Protein AF-A0A9X9QCY1-F1 (afdb_monomer_lite)

Structure (mmCIF, N/CA/C/O backbone):
data_AF-A0A9X9QCY1-F1
#
_entry.id   AF-A0A9X9QCY1-F1
#
loop_
_atom_site.group_PDB
_atom_site.id
_atom_site.type_symbol
_atom_site.label_atom_id
_atom_site.label_alt_id
_atom_site.label_comp_id
_atom_site.label_asym_id
_atom_site.label_entity_id
_atom_site.label_seq_id
_atom_site.pdbx_PDB_ins_code
_atom_site.Cartn_x
_atom_site.Cartn_y
_atom_site.Cartn_z
_atom_site.occupancy
_atom_site.B_iso_or_equiv
_atom_site.auth_seq_id
_atom_site.auth_comp_id
_atom_site.auth_asym_id
_atom_site.auth_atom_id
_atom_site.pdbx_PDB_model_num
ATOM 1 N N . MET A 1 1 ? -36.136 24.000 56.368 1.00 43.28 1 MET A N 1
ATOM 2 C CA . MET A 1 1 ? -36.377 23.477 55.007 1.00 43.28 1 MET A CA 1
ATOM 3 C C . MET A 1 1 ? -36.627 24.666 54.104 1.00 43.28 1 MET A C 1
ATOM 5 O O . MET A 1 1 ? -37.671 25.289 54.229 1.00 43.28 1 MET A O 1
ATOM 9 N N . ILE A 1 2 ? -35.638 25.032 53.293 1.00 42.88 2 ILE A N 1
ATOM 10 C CA . ILE A 1 2 ? -35.749 26.054 52.249 1.00 42.88 2 ILE A CA 1
ATOM 11 C C . ILE A 1 2 ? -35.087 25.446 51.010 1.00 42.88 2 ILE A C 1
ATOM 13 O O . ILE A 1 2 ? -34.044 24.801 51.119 1.00 42.88 2 ILE A O 1
ATOM 17 N N . PHE A 1 3 ? -35.805 25.551 49.899 1.00 39.88 3 PHE A N 1
ATOM 18 C CA . PHE A 1 3 ? -35.590 24.907 48.611 1.00 39.88 3 PHE A CA 1
ATOM 19 C C . PHE A 1 3 ? -34.188 25.186 48.043 1.00 39.88 3 PHE A C 1
ATOM 21 O O . PHE A 1 3 ? -33.770 26.335 47.956 1.00 39.88 3 PHE A O 1
ATOM 28 N N . LEU A 1 4 ? -33.473 24.125 47.654 1.00 46.50 4 LEU A N 1
ATOM 29 C CA . LEU A 1 4 ? -32.299 24.206 46.784 1.00 46.50 4 LEU A CA 1
ATOM 30 C C . LEU A 1 4 ? -32.811 24.101 45.348 1.00 46.50 4 LEU A C 1
ATOM 32 O O . LEU A 1 4 ? -33.223 23.032 44.897 1.00 46.50 4 LEU A O 1
ATOM 36 N N . ASP A 1 5 ? -32.860 25.253 44.691 1.00 45.31 5 ASP A N 1
ATOM 37 C CA . ASP A 1 5 ? -33.351 25.425 43.334 1.00 45.31 5 ASP A CA 1
ATOM 38 C C . ASP A 1 5 ? -32.531 24.620 42.316 1.00 45.31 5 ASP A C 1
ATOM 40 O O . ASP A 1 5 ? -31.309 24.728 42.203 1.00 45.31 5 ASP A O 1
ATOM 44 N N . TYR A 1 6 ? -33.264 23.826 41.539 1.00 50.12 6 TYR A N 1
ATOM 45 C CA . TYR A 1 6 ? -32.838 23.017 40.400 1.00 50.12 6 TYR A CA 1
ATOM 46 C C . TYR A 1 6 ? -32.503 23.893 39.177 1.00 50.12 6 TYR A C 1
ATOM 48 O O . TYR A 1 6 ? -33.102 23.754 38.113 1.00 50.12 6 TYR A O 1
ATOM 56 N N . ALA A 1 7 ? -31.555 24.818 39.315 1.00 51.09 7 ALA A N 1
ATOM 57 C CA . ALA A 1 7 ? -31.239 25.805 38.281 1.00 51.09 7 ALA A CA 1
ATOM 58 C C . ALA A 1 7 ? -29.787 25.721 37.787 1.00 51.09 7 ALA A C 1
ATOM 60 O O . ALA A 1 7 ? -29.135 26.739 37.585 1.00 51.09 7 ALA A O 1
ATOM 61 N N . LEU A 1 8 ? -29.270 24.509 37.565 1.00 42.34 8 LEU A N 1
ATOM 62 C CA . LEU A 1 8 ? -28.006 24.330 36.840 1.00 42.34 8 LEU A CA 1
ATOM 63 C C . LEU A 1 8 ? -28.024 23.094 35.927 1.00 42.34 8 LEU A C 1
ATOM 65 O O . LEU A 1 8 ? -27.068 22.330 35.856 1.00 42.34 8 LEU A O 1
ATOM 69 N N . ILE A 1 9 ? -29.143 22.881 35.232 1.00 50.84 9 ILE A N 1
ATOM 70 C CA . ILE A 1 9 ? -29.263 21.897 34.144 1.00 50.84 9 ILE A CA 1
ATOM 71 C C . ILE A 1 9 ? -29.643 22.639 32.863 1.00 50.84 9 ILE A C 1
ATOM 73 O O . ILE A 1 9 ? -30.591 22.275 32.189 1.00 50.84 9 ILE A O 1
ATOM 77 N N . ILE A 1 10 ? -28.954 23.730 32.528 1.00 48.53 10 ILE A N 1
ATOM 78 C CA . ILE A 1 10 ? -28.992 24.304 31.178 1.00 48.53 10 ILE A CA 1
ATOM 79 C C . ILE A 1 10 ? -27.608 24.911 30.909 1.00 48.53 10 ILE A C 1
ATOM 81 O O . ILE A 1 10 ? -27.049 25.600 31.755 1.00 48.53 10 ILE A O 1
ATOM 85 N N . VAL A 1 11 ? -27.094 24.682 29.699 1.00 46.16 11 VAL A N 1
ATOM 86 C CA . VAL A 1 11 ? -25.893 25.297 29.098 1.00 46.16 11 VAL A CA 1
ATOM 87 C C . VAL A 1 11 ? -24.542 24.617 29.375 1.00 46.16 11 VAL A C 1
ATOM 89 O O . VAL A 1 11 ? -23.511 25.260 29.514 1.00 46.16 11 VAL A O 1
ATOM 92 N N . THR A 1 12 ? -24.494 23.293 29.281 1.00 47.56 12 THR A N 1
ATOM 93 C CA . THR A 1 12 ? -23.356 22.631 28.611 1.00 47.56 12 THR A CA 1
ATOM 94 C C . THR A 1 12 ? -23.874 21.711 27.510 1.00 47.56 12 THR A C 1
ATOM 96 O O . THR A 1 12 ? -23.455 20.570 27.347 1.00 47.56 12 THR A O 1
ATOM 99 N N . LEU A 1 13 ? -24.764 22.258 26.670 1.00 47.44 13 LEU A N 1
ATOM 100 C CA . LEU A 1 13 ? -24.771 21.915 25.248 1.00 47.44 13 LEU A CA 1
ATOM 101 C C . LEU A 1 13 ? -23.432 22.399 24.688 1.00 47.44 13 LEU A C 1
ATOM 103 O O . LEU A 1 13 ? -23.333 23.457 24.070 1.00 47.44 13 LEU A O 1
ATOM 107 N N . ILE A 1 14 ? -22.382 21.628 24.977 1.00 54.53 14 ILE A N 1
ATOM 108 C CA . ILE A 1 14 ? -21.154 21.621 24.207 1.00 54.53 14 ILE A CA 1
ATOM 109 C C . ILE A 1 14 ? -21.629 21.224 22.816 1.00 54.53 14 ILE A C 1
ATOM 111 O O . ILE A 1 14 ? -21.829 20.052 22.498 1.00 54.53 14 ILE A O 1
ATOM 115 N N . LEU A 1 15 ? -21.910 22.253 22.019 1.00 49.09 15 LEU A N 1
ATOM 116 C CA . LEU A 1 15 ? -21.655 22.266 20.599 1.00 49.09 15 LEU A CA 1
ATOM 117 C C . LEU A 1 15 ? -20.274 21.632 20.439 1.00 49.09 15 LEU A C 1
ATOM 119 O O . LEU A 1 15 ? -19.259 22.312 20.504 1.00 49.09 15 LEU A O 1
ATOM 123 N N . CYS A 1 16 ? -20.229 20.311 20.307 1.00 48.00 16 CYS A N 1
ATOM 124 C CA . CYS A 1 16 ? -19.228 19.686 19.483 1.00 48.00 16 CYS A CA 1
ATOM 125 C C . CYS A 1 16 ? -19.643 20.127 18.087 1.00 48.00 16 CYS A C 1
ATOM 127 O O . CYS A 1 16 ? -20.593 19.541 17.549 1.00 48.00 16 CYS A O 1
ATOM 129 N N . PRO A 1 17 ? -19.022 21.159 17.477 1.00 50.50 17 PRO A N 1
ATOM 130 C CA . PRO A 1 17 ? -19.056 21.189 16.038 1.00 50.50 17 PRO A CA 1
ATOM 131 C C . PRO A 1 17 ? -18.546 19.806 15.643 1.00 50.50 17 PRO A C 1
ATOM 133 O O . PRO A 1 17 ? -17.426 19.422 15.986 1.00 50.50 17 PRO A O 1
ATOM 136 N N . LYS A 1 18 ? -19.401 19.010 14.995 1.00 46.38 18 LYS A N 1
ATOM 137 C CA . LYS A 1 18 ? -18.923 17.923 14.155 1.00 46.38 18 LYS A CA 1
ATOM 138 C C . LYS A 1 18 ? -18.148 18.623 13.048 1.00 46.38 18 LYS A C 1
ATOM 140 O O . LYS A 1 18 ? -18.647 18.779 11.939 1.00 46.38 18 LYS A O 1
ATOM 145 N N . VAL A 1 19 ? -16.947 19.099 13.369 1.00 44.25 19 VAL A N 1
ATOM 146 C CA . VAL A 1 19 ? -15.915 19.329 12.387 1.00 44.25 19 VAL A CA 1
ATOM 147 C C . VAL A 1 19 ? -15.639 17.914 11.924 1.00 44.25 19 VAL A C 1
ATOM 149 O O . VAL A 1 19 ? -14.828 17.192 12.497 1.00 44.25 19 VAL A O 1
ATOM 152 N N . SER A 1 20 ? -16.421 17.469 10.940 1.00 49.03 20 SER A N 1
ATOM 153 C CA . SER A 1 20 ? -15.979 16.425 10.040 1.00 49.03 20 SER A CA 1
ATOM 154 C C . SER A 1 20 ? -14.804 17.057 9.318 1.00 49.03 20 SER A C 1
ATOM 156 O O . SER A 1 20 ? -14.929 17.547 8.201 1.00 49.03 20 SER A O 1
ATOM 158 N N . ALA A 1 21 ? -13.673 17.131 10.018 1.00 48.19 21 ALA A N 1
ATOM 159 C CA . ALA A 1 21 ? -12.378 17.245 9.409 1.00 48.19 21 ALA A CA 1
ATOM 160 C C . ALA A 1 21 ? -12.228 15.908 8.696 1.00 48.19 21 ALA A C 1
ATOM 162 O O . ALA A 1 21 ? -11.705 14.933 9.229 1.00 48.19 21 ALA A O 1
ATOM 163 N N . SER A 1 22 ? -12.861 15.819 7.529 1.00 57.75 22 SER A N 1
ATOM 164 C CA . SER A 1 22 ? -12.509 14.799 6.577 1.00 57.75 22 SER A CA 1
ATOM 165 C C . SER A 1 22 ? -11.063 15.142 6.247 1.00 57.75 22 SER A C 1
ATOM 167 O O . SER A 1 22 ? -10.759 16.240 5.783 1.00 57.75 22 SER A O 1
ATOM 169 N N . TYR A 1 23 ? -10.147 14.277 6.648 1.00 68.50 23 TYR A N 1
ATOM 170 C CA . TYR A 1 23 ? -8.765 14.350 6.210 1.00 68.50 23 TYR A CA 1
ATOM 171 C C . TYR A 1 23 ? -8.664 13.524 4.932 1.00 68.50 23 TYR A C 1
ATOM 173 O O . TYR A 1 23 ? -9.421 12.557 4.790 1.00 68.50 23 TYR A O 1
ATOM 181 N N . PRO A 1 24 ? -7.769 13.886 4.002 1.00 78.88 24 PRO A N 1
ATOM 182 C CA . PRO A 1 24 ? -7.562 13.082 2.815 1.00 78.88 24 PRO A CA 1
ATOM 183 C C . PRO A 1 24 ? -7.224 11.646 3.220 1.00 78.88 24 PRO A C 1
ATOM 185 O O . PRO A 1 24 ? -6.379 11.393 4.091 1.00 78.88 24 PRO A O 1
ATOM 188 N N . LEU A 1 25 ? -7.942 10.703 2.622 1.00 89.69 25 LEU A N 1
ATOM 189 C CA . LEU A 1 25 ? -7.878 9.297 2.991 1.00 89.69 25 LEU A CA 1
ATOM 190 C C . LEU A 1 25 ? -7.982 8.399 1.764 1.00 89.69 25 LEU A C 1
ATOM 192 O O . LEU A 1 25 ? -8.529 8.779 0.732 1.00 89.69 25 LEU A O 1
ATOM 196 N N . TYR A 1 26 ? -7.428 7.202 1.895 1.00 91.88 26 TYR A N 1
ATOM 197 C CA . TYR A 1 26 ? -7.538 6.133 0.918 1.00 91.88 26 TYR A CA 1
ATOM 198 C C . TYR A 1 26 ? -8.622 5.168 1.379 1.00 91.88 26 TYR A C 1
ATOM 200 O O . TYR A 1 26 ? -8.506 4.609 2.470 1.00 91.88 26 TYR A O 1
ATOM 208 N N . ASP A 1 27 ? -9.657 4.983 0.564 1.00 92.69 27 ASP A N 1
ATOM 209 C CA . ASP A 1 27 ? -10.738 4.032 0.804 1.00 92.69 27 ASP A CA 1
ATOM 210 C C . ASP A 1 27 ? -10.510 2.757 -0.017 1.00 92.69 27 ASP A C 1
ATOM 212 O O . ASP A 1 27 ? -10.541 2.746 -1.248 1.00 92.69 27 ASP A O 1
ATOM 216 N N . CYS A 1 28 ? -10.228 1.671 0.692 1.00 92.62 28 CYS A N 1
ATOM 217 C CA . CYS A 1 28 ? -10.017 0.338 0.157 1.00 92.62 28 CYS A CA 1
ATOM 218 C C . CYS A 1 28 ? -11.241 -0.535 0.476 1.00 92.62 28 CYS A C 1
ATOM 220 O O . CYS A 1 28 ? -11.188 -1.374 1.377 1.00 92.62 28 CYS A O 1
ATOM 222 N N . ASN A 1 29 ? -12.351 -0.336 -0.242 1.00 90.62 29 ASN A N 1
ATOM 223 C CA . ASN A 1 29 ? -13.616 -1.063 -0.039 1.00 90.62 29 ASN A CA 1
ATOM 224 C C . ASN A 1 29 ? -14.165 -0.979 1.403 1.00 90.62 29 ASN A C 1
ATOM 226 O O . ASN A 1 29 ? -14.582 -1.981 1.986 1.00 90.62 29 ASN A O 1
ATOM 230 N N . GLY A 1 30 ? -14.168 0.215 1.990 1.00 88.44 30 GLY A N 1
ATOM 231 C CA . GLY A 1 30 ? -14.673 0.495 3.334 1.00 88.44 30 GLY A CA 1
ATOM 232 C C . GLY A 1 30 ? -13.591 0.538 4.415 1.00 88.44 30 GLY A C 1
ATOM 233 O O . GLY A 1 30 ? -13.851 1.055 5.504 1.00 88.44 30 GLY A O 1
ATOM 234 N N . VAL A 1 31 ? -12.374 0.060 4.129 1.00 91.88 31 VAL A N 1
ATOM 235 C CA . VAL A 1 31 ? -11.209 0.257 5.003 1.00 91.88 31 VAL A CA 1
ATOM 236 C C . VAL A 1 31 ? -10.512 1.556 4.635 1.00 91.88 31 VAL A C 1
ATOM 238 O O . VAL A 1 31 ? -10.094 1.742 3.495 1.00 91.88 31 VAL A O 1
ATOM 241 N N . LYS A 1 32 ? -10.371 2.450 5.614 1.00 92.25 32 LYS A N 1
ATOM 242 C CA . LYS A 1 32 ? -9.851 3.800 5.400 1.00 92.25 32 LYS A CA 1
ATOM 243 C C . LYS A 1 32 ? -8.462 3.957 5.995 1.00 92.25 32 LYS A C 1
ATOM 245 O O . LYS A 1 32 ? -8.268 3.719 7.184 1.00 92.25 32 LYS A O 1
ATOM 250 N N . PHE A 1 33 ? -7.527 4.435 5.184 1.00 92.56 33 PHE A N 1
ATOM 251 C CA . PHE A 1 33 ? -6.177 4.796 5.609 1.00 92.56 33 PHE A CA 1
ATOM 252 C C . PHE A 1 33 ? -5.975 6.300 5.471 1.00 92.56 33 PHE A C 1
ATOM 254 O O . PHE A 1 33 ? -6.256 6.869 4.419 1.00 92.56 33 PHE A O 1
ATOM 261 N N . THR A 1 34 ? -5.466 6.959 6.509 1.00 92.31 34 THR A N 1
ATOM 262 C CA . THR A 1 34 ? -5.143 8.388 6.418 1.00 92.31 34 THR A CA 1
ATOM 263 C C . THR A 1 34 ? -3.961 8.608 5.478 1.00 92.31 34 THR A C 1
ATOM 265 O O . THR A 1 34 ? -3.055 7.774 5.385 1.00 92.31 34 THR A O 1
ATOM 268 N N . GLN A 1 35 ? -3.942 9.749 4.785 1.00 91.69 35 GLN A N 1
ATOM 269 C CA . GLN A 1 35 ? -2.817 10.095 3.919 1.00 91.69 35 GLN A CA 1
ATOM 270 C C . GLN A 1 35 ? -1.486 10.117 4.686 1.00 91.69 35 GLN A C 1
ATOM 272 O O . GLN A 1 35 ? -0.490 9.604 4.177 1.00 91.69 35 GLN A O 1
ATOM 277 N N . ASP A 1 36 ? -1.473 10.639 5.913 1.00 91.88 36 ASP A N 1
ATOM 278 C CA . ASP A 1 36 ? -0.264 10.712 6.741 1.00 91.88 36 ASP A CA 1
ATOM 279 C C . ASP A 1 36 ? 0.322 9.326 7.031 1.00 91.88 36 ASP A C 1
ATOM 281 O O . ASP A 1 36 ? 1.523 9.107 6.855 1.00 91.88 36 ASP A O 1
ATOM 285 N N . TYR A 1 37 ? -0.527 8.360 7.391 1.00 93.69 37 TYR A N 1
ATOM 286 C CA . TYR A 1 37 ? -0.106 6.980 7.631 1.00 93.69 37 TY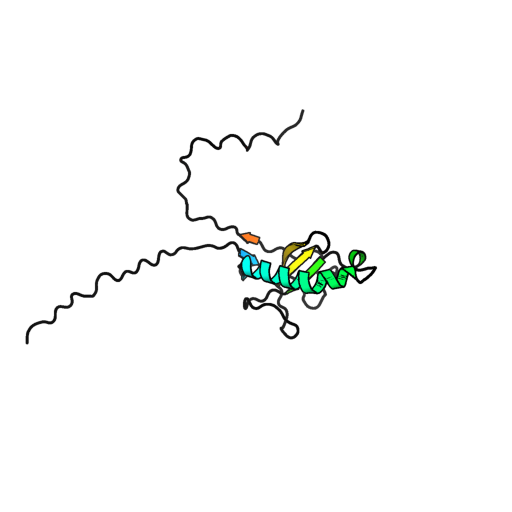R A CA 1
ATOM 287 C C . TYR A 1 37 ? 0.480 6.329 6.371 1.00 93.69 37 TYR A C 1
ATOM 289 O O . TYR A 1 37 ? 1.541 5.695 6.415 1.00 93.69 37 TYR A O 1
ATOM 297 N N . VAL A 1 38 ? -0.171 6.528 5.221 1.00 93.56 38 VAL A N 1
ATOM 298 C CA . VAL A 1 38 ? 0.319 6.013 3.936 1.00 93.56 38 VAL A CA 1
ATOM 299 C C . VAL A 1 38 ? 1.667 6.641 3.577 1.00 93.56 38 VAL A C 1
ATOM 301 O O . VAL A 1 38 ? 2.583 5.929 3.166 1.00 93.56 38 VAL A O 1
ATOM 304 N N . LEU A 1 39 ? 1.840 7.950 3.779 1.00 93.50 39 LEU A N 1
ATOM 305 C CA . LEU A 1 39 ? 3.097 8.646 3.496 1.00 93.50 39 LEU A CA 1
ATOM 306 C C . LEU A 1 39 ? 4.243 8.185 4.403 1.00 93.50 39 LEU A C 1
ATOM 308 O O . LEU A 1 39 ? 5.356 7.981 3.913 1.00 93.50 39 LEU A O 1
ATOM 312 N N . GLU A 1 40 ? 4.000 7.986 5.698 1.00 94.00 40 GLU A N 1
ATOM 313 C CA . GLU A 1 40 ? 5.006 7.423 6.609 1.00 94.00 40 GLU A CA 1
ATOM 314 C C . GLU A 1 40 ? 5.409 6.002 6.191 1.00 94.00 40 GLU A C 1
ATOM 316 O O . GLU A 1 40 ? 6.599 5.673 6.124 1.00 94.00 40 GLU A O 1
ATOM 321 N N . THR A 1 41 ? 4.435 5.191 5.780 1.00 93.31 41 THR A N 1
ATOM 322 C CA . THR A 1 41 ? 4.678 3.847 5.243 1.00 93.31 41 THR A CA 1
ATOM 323 C C . THR A 1 41 ? 5.529 3.889 3.966 1.00 93.31 41 THR A C 1
ATOM 325 O O . THR A 1 41 ? 6.509 3.146 3.843 1.00 93.31 41 THR A O 1
ATOM 328 N N . VAL A 1 42 ? 5.231 4.804 3.034 1.00 92.31 42 VAL A N 1
ATOM 329 C CA . VAL A 1 42 ? 6.029 5.030 1.813 1.00 92.31 42 VAL A CA 1
ATOM 330 C C . VAL A 1 42 ? 7.467 5.407 2.168 1.00 92.31 42 VAL A C 1
ATOM 332 O O . VAL A 1 42 ? 8.406 4.830 1.614 1.00 92.31 42 VAL A O 1
ATOM 335 N N . LYS A 1 43 ? 7.670 6.350 3.100 1.00 91.38 43 LYS A N 1
ATOM 336 C CA . LYS A 1 43 ? 9.012 6.781 3.530 1.00 91.38 43 LYS A CA 1
ATOM 337 C C . LYS A 1 43 ? 9.819 5.606 4.074 1.00 91.38 43 LYS A C 1
ATOM 339 O O . LYS A 1 43 ? 10.988 5.454 3.710 1.00 91.38 43 LYS A O 1
ATOM 344 N N . LEU A 1 44 ? 9.207 4.767 4.908 1.00 90.31 44 LEU A N 1
ATOM 345 C CA . LEU A 1 44 ? 9.846 3.578 5.468 1.00 90.31 44 LEU A CA 1
ATOM 346 C C . LEU A 1 44 ? 10.233 2.574 4.372 1.00 90.31 44 LEU A C 1
ATOM 348 O O . LEU A 1 44 ? 11.377 2.113 4.327 1.00 90.31 44 LEU A O 1
ATOM 352 N N . ALA A 1 45 ? 9.313 2.282 3.451 1.00 88.62 45 ALA A N 1
ATOM 353 C CA . ALA A 1 45 ? 9.545 1.362 2.342 1.00 88.62 45 ALA A CA 1
ATOM 354 C C . ALA A 1 45 ? 10.668 1.851 1.411 1.00 88.62 45 ALA A C 1
ATOM 356 O O . ALA A 1 45 ? 11.571 1.086 1.065 1.00 88.62 45 ALA A O 1
ATOM 357 N N . VAL A 1 46 ? 10.662 3.140 1.055 1.00 85.38 46 VAL A N 1
ATOM 358 C CA . VAL A 1 46 ? 11.703 3.760 0.224 1.00 85.38 46 VAL A CA 1
ATOM 359 C C . VAL A 1 46 ? 13.064 3.679 0.911 1.00 85.38 46 VAL A C 1
ATOM 361 O O . VAL A 1 46 ? 14.026 3.234 0.288 1.00 85.38 46 VAL A O 1
ATOM 364 N N . ARG A 1 47 ? 13.154 4.045 2.198 1.00 85.38 47 ARG A N 1
ATOM 365 C CA . ARG A 1 47 ? 14.407 3.964 2.972 1.00 85.38 47 ARG A CA 1
ATOM 366 C C . ARG A 1 47 ? 14.961 2.543 3.035 1.00 85.38 47 ARG A C 1
ATOM 368 O O . ARG A 1 47 ? 16.170 2.368 2.959 1.00 85.38 47 ARG A O 1
ATOM 375 N N . LYS A 1 48 ? 14.090 1.541 3.154 1.00 82.00 48 LYS A N 1
ATOM 376 C CA . LYS A 1 48 ? 14.493 0.139 3.278 1.00 82.00 48 LYS A CA 1
ATOM 377 C C . LYS A 1 48 ? 14.948 -0.474 1.954 1.00 82.00 48 LYS A C 1
ATOM 379 O O . LYS A 1 48 ? 15.966 -1.154 1.924 1.00 82.00 48 LYS A O 1
ATOM 384 N N . PHE A 1 49 ? 14.204 -0.252 0.871 1.00 74.56 49 PHE A N 1
ATOM 385 C CA . PHE A 1 49 ? 14.360 -1.042 -0.356 1.00 74.56 49 PHE A CA 1
ATOM 386 C C . PHE A 1 49 ? 14.994 -0.294 -1.532 1.00 74.56 49 PHE A C 1
ATOM 388 O O . PHE A 1 49 ? 15.508 -0.942 -2.441 1.00 74.56 49 PHE A O 1
ATOM 395 N N . VAL A 1 50 ? 14.986 1.043 -1.551 1.00 68.56 50 VAL A N 1
ATOM 396 C CA . VAL A 1 50 ? 15.597 1.805 -2.658 1.00 68.56 50 VAL A CA 1
ATOM 397 C C . VAL A 1 50 ? 17.132 1.796 -2.607 1.00 68.56 50 VAL A C 1
ATOM 399 O O . VAL A 1 50 ? 17.732 1.627 -3.667 1.00 68.56 50 VAL A O 1
ATOM 402 N N . PRO A 1 51 ? 17.802 1.914 -1.442 1.00 65.12 51 PRO A N 1
ATOM 403 C CA . PRO A 1 51 ? 19.256 1.740 -1.371 1.00 65.12 51 PRO A CA 1
ATOM 404 C C . PRO A 1 51 ? 19.696 0.336 -1.805 1.00 65.12 51 PRO A C 1
ATOM 406 O O . PRO A 1 51 ? 20.556 0.208 -2.667 1.00 65.12 51 PRO A O 1
ATOM 409 N N . GLN A 1 52 ? 19.010 -0.702 -1.312 1.00 59.28 52 GLN A N 1
ATOM 410 C CA . GLN A 1 52 ? 19.286 -2.108 -1.647 1.00 59.28 52 GLN A CA 1
ATOM 411 C C . GLN A 1 52 ? 19.110 -2.416 -3.141 1.00 59.28 52 GLN A C 1
ATOM 413 O O . GLN A 1 52 ? 19.772 -3.294 -3.683 1.00 59.28 52 GLN A O 1
ATOM 418 N N . ALA A 1 53 ? 18.221 -1.690 -3.824 1.00 55.84 53 ALA A N 1
ATOM 419 C CA . ALA A 1 53 ? 18.064 -1.798 -5.265 1.00 55.84 53 ALA A CA 1
ATOM 420 C C . ALA A 1 53 ? 19.295 -1.275 -6.019 1.00 55.84 53 ALA A C 1
ATOM 422 O O . ALA A 1 53 ? 19.788 -1.933 -6.922 1.00 55.84 53 ALA A O 1
ATOM 423 N N . ARG A 1 54 ? 19.839 -0.115 -5.640 1.00 58.47 54 ARG A N 1
ATOM 424 C CA . ARG A 1 54 ? 20.970 0.492 -6.366 1.00 58.47 54 ARG A CA 1
ATOM 425 C C . ARG A 1 54 ? 22.245 -0.351 -6.342 1.00 58.47 54 ARG A C 1
ATOM 427 O O . ARG A 1 54 ? 23.083 -0.200 -7.221 1.00 58.47 54 ARG A O 1
ATOM 434 N N . GLU A 1 55 ? 22.384 -1.223 -5.351 1.00 61.41 55 GLU A N 1
ATOM 435 C CA . GLU A 1 55 ? 23.545 -2.099 -5.177 1.00 61.41 55 GLU A CA 1
ATOM 436 C C . GLU A 1 55 ? 23.464 -3.389 -6.009 1.00 61.41 55 GLU A C 1
ATOM 438 O O . GLU A 1 55 ? 24.467 -4.084 -6.155 1.00 61.41 55 GLU A O 1
ATOM 443 N N . HIS A 1 56 ? 22.300 -3.718 -6.581 1.00 56.53 56 HIS A N 1
ATOM 444 C CA . HIS A 1 56 ? 22.110 -4.964 -7.318 1.00 56.53 56 HIS A CA 1
ATOM 445 C C . HIS A 1 56 ? 21.989 -4.699 -8.833 1.00 56.53 56 HIS A C 1
ATOM 447 O O . HIS A 1 56 ? 21.052 -4.025 -9.263 1.00 56.53 56 HIS A O 1
ATOM 453 N N . PRO A 1 57 ? 22.867 -5.269 -9.684 1.00 54.81 57 PRO A N 1
ATOM 454 C CA . PRO A 1 57 ? 22.965 -4.927 -11.113 1.00 54.81 57 PRO A CA 1
ATOM 455 C C . PRO A 1 57 ? 21.708 -5.246 -11.944 1.00 54.81 57 PRO A C 1
ATOM 457 O O . PRO A 1 57 ? 21.556 -4.752 -13.055 1.00 54.81 57 PRO A O 1
ATOM 460 N N . LEU A 1 58 ? 20.786 -6.052 -11.406 1.00 53.66 58 LEU A N 1
ATOM 461 C CA . LEU A 1 58 ? 19.493 -6.388 -12.024 1.00 53.66 58 LEU A CA 1
ATOM 462 C C . LEU A 1 58 ? 18.285 -5.730 -11.335 1.00 53.66 58 LEU A C 1
ATOM 464 O O . LEU A 1 58 ? 17.142 -6.064 -11.639 1.00 53.66 58 LEU A O 1
ATOM 468 N N . ALA A 1 59 ? 18.499 -4.838 -10.368 1.00 51.78 59 ALA A N 1
ATOM 469 C CA . ALA A 1 59 ? 17.418 -4.300 -9.54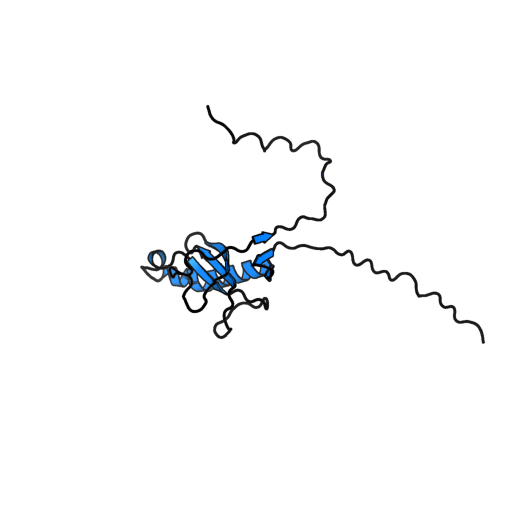4 1.00 51.78 59 ALA A CA 1
ATOM 470 C C . ALA A 1 59 ? 16.405 -3.438 -10.292 1.00 51.78 59 ALA A C 1
ATOM 472 O O . ALA A 1 59 ? 15.251 -3.373 -9.861 1.00 51.78 59 ALA A O 1
ATOM 473 N N . ASP A 1 60 ? 16.835 -2.794 -11.374 1.00 48.56 60 ASP A N 1
ATOM 474 C CA . ASP A 1 60 ? 15.957 -2.023 -12.252 1.00 48.56 60 ASP A CA 1
ATOM 475 C C . ASP A 1 60 ? 15.230 -2.926 -13.264 1.00 48.56 60 ASP A C 1
ATOM 477 O O . ASP A 1 60 ? 14.142 -2.582 -13.722 1.00 48.56 60 ASP A O 1
ATOM 481 N N . ASN A 1 61 ? 15.773 -4.118 -13.545 1.00 47.41 61 ASN A N 1
ATOM 482 C CA . ASN A 1 61 ? 15.224 -5.056 -14.528 1.00 47.41 61 ASN A CA 1
ATOM 483 C C . ASN A 1 61 ? 14.230 -6.065 -13.927 1.00 47.41 61 ASN A C 1
ATOM 485 O O . ASN A 1 61 ? 13.308 -6.481 -14.622 1.00 47.41 61 ASN A O 1
ATOM 489 N N . ASN A 1 62 ? 14.377 -6.441 -12.650 1.00 50.00 62 ASN A N 1
ATOM 490 C CA . ASN A 1 62 ? 13.598 -7.547 -12.073 1.00 50.00 62 ASN A CA 1
ATOM 491 C C . ASN A 1 62 ? 12.348 -7.127 -11.280 1.00 50.00 62 ASN A C 1
ATOM 493 O O . ASN A 1 62 ? 11.444 -7.942 -11.135 1.00 50.00 62 ASN A O 1
ATOM 497 N N . ALA A 1 63 ? 12.248 -5.891 -10.770 1.00 63.03 63 ALA A N 1
ATOM 498 C CA . ALA A 1 63 ? 11.058 -5.455 -10.027 1.00 63.03 63 ALA A CA 1
ATOM 499 C C . ALA A 1 63 ? 10.768 -3.958 -10.218 1.00 63.03 63 ALA A C 1
ATOM 501 O O . ALA A 1 63 ? 11.303 -3.101 -9.511 1.00 63.03 63 ALA A O 1
ATOM 502 N N . LYS A 1 64 ? 9.859 -3.646 -11.154 1.00 75.69 64 LYS A N 1
ATOM 503 C CA . LYS A 1 64 ? 9.378 -2.277 -11.426 1.00 75.69 64 LYS A CA 1
ATOM 504 C C . LYS A 1 64 ? 8.739 -1.620 -10.192 1.00 75.69 64 LYS A C 1
ATOM 506 O O . LYS A 1 64 ? 8.825 -0.401 -10.018 1.00 75.69 64 LYS A O 1
ATOM 511 N N . TYR A 1 65 ? 8.114 -2.430 -9.335 1.00 81.44 65 TYR A N 1
ATOM 512 C CA . TYR A 1 65 ? 7.370 -1.978 -8.164 1.00 81.44 65 TYR A CA 1
ATOM 513 C C . TYR A 1 65 ? 7.874 -2.621 -6.870 1.00 81.44 65 TYR A C 1
ATOM 515 O O . TYR A 1 65 ? 8.235 -3.793 -6.836 1.00 81.44 65 TYR A O 1
ATOM 523 N N . ILE A 1 66 ? 7.851 -1.843 -5.790 1.00 85.81 66 ILE A N 1
ATOM 524 C CA . ILE A 1 66 ? 7.985 -2.307 -4.410 1.00 85.81 66 ILE A CA 1
ATOM 525 C C . ILE A 1 66 ? 6.580 -2.365 -3.818 1.00 85.81 66 ILE A C 1
ATOM 527 O O . ILE A 1 66 ? 5.825 -1.402 -3.943 1.00 85.81 66 ILE A O 1
ATOM 531 N N . TYR A 1 67 ? 6.249 -3.465 -3.153 1.00 88.06 67 TYR A N 1
ATOM 532 C CA . TYR A 1 67 ? 4.999 -3.611 -2.416 1.00 88.06 67 TYR A CA 1
ATOM 533 C C . TYR A 1 67 ? 5.298 -3.640 -0.924 1.00 88.06 67 TYR A C 1
ATOM 535 O O . TYR A 1 67 ? 6.137 -4.422 -0.472 1.00 88.06 67 TYR A O 1
ATOM 543 N N . TYR A 1 68 ? 4.625 -2.779 -0.165 1.00 90.94 68 TYR A N 1
ATOM 544 C CA . TYR A 1 68 ? 4.790 -2.696 1.281 1.00 90.94 68 TYR A CA 1
ATOM 545 C C . TYR A 1 68 ? 3.434 -2.777 1.990 1.00 90.94 68 TYR A C 1
ATOM 547 O O . TYR A 1 68 ? 2.531 -2.043 1.586 1.00 90.94 68 TYR A O 1
ATOM 555 N N . PRO A 1 69 ? 3.262 -3.653 2.999 1.00 92.88 69 PRO A N 1
ATOM 556 C CA . PRO A 1 69 ? 1.967 -3.846 3.646 1.00 92.88 69 PRO A CA 1
ATOM 557 C C . PRO A 1 69 ? 1.478 -2.605 4.395 1.00 92.88 69 PRO A C 1
ATOM 559 O O . PRO A 1 69 ? 2.270 -1.889 5.010 1.00 92.88 69 PRO A O 1
ATOM 562 N N . LEU A 1 70 ? 0.161 -2.419 4.377 1.00 93.88 70 LEU A N 1
ATOM 563 C CA . LEU A 1 70 ? -0.603 -1.551 5.268 1.00 93.88 70 LEU A CA 1
ATOM 564 C C . LEU A 1 70 ? -1.407 -2.432 6.226 1.00 93.88 70 LEU A C 1
ATOM 566 O O . LEU A 1 70 ? -1.892 -3.494 5.836 1.00 93.88 70 LEU A O 1
ATOM 570 N N . LEU A 1 71 ? -1.543 -1.986 7.470 1.00 93.69 71 LEU A N 1
ATOM 571 C CA . LEU A 1 71 ? -2.272 -2.703 8.510 1.00 93.69 71 LEU A CA 1
ATOM 572 C C . LEU A 1 71 ? -3.506 -1.908 8.909 1.00 93.69 71 LEU A C 1
ATOM 574 O O . LEU A 1 71 ? -3.416 -0.703 9.149 1.00 93.69 71 LEU A O 1
ATOM 578 N N . THR A 1 72 ? -4.648 -2.581 9.037 1.00 92.31 72 THR A N 1
ATOM 579 C CA . THR A 1 72 ? -5.892 -1.972 9.538 1.00 92.31 72 THR A CA 1
ATOM 580 C C . THR A 1 72 ? -5.754 -1.404 10.949 1.00 92.31 72 THR A C 1
ATOM 582 O O . THR A 1 72 ? -6.496 -0.496 11.314 1.00 92.31 72 THR A O 1
ATOM 585 N N . SER A 1 73 ? -4.772 -1.877 11.724 1.00 90.56 73 SER A N 1
ATOM 586 C CA . SER A 1 73 ? -4.428 -1.317 13.034 1.00 90.56 73 SER A CA 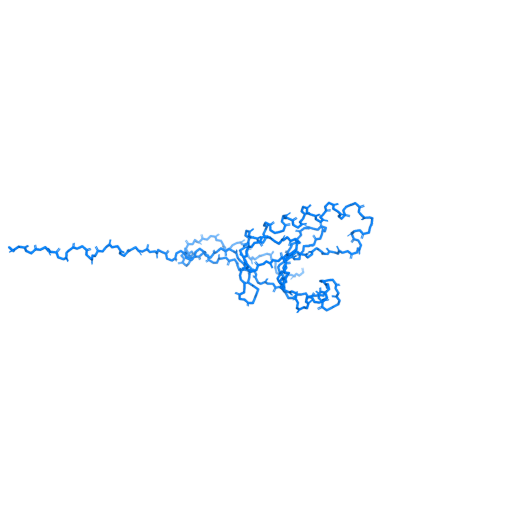1
ATOM 587 C C . SER A 1 73 ? -3.853 0.104 12.971 1.00 90.56 73 SER A C 1
ATOM 589 O O . SER A 1 73 ? -3.817 0.783 13.994 1.00 90.56 73 SER A O 1
ATOM 591 N N . GLY A 1 74 ? -3.378 0.557 11.804 1.00 88.88 74 GLY A N 1
ATOM 592 C CA . GLY A 1 74 ? -2.651 1.821 11.656 1.00 88.88 74 GLY A CA 1
ATOM 593 C C . GLY A 1 74 ? -1.194 1.758 12.129 1.00 88.88 74 GLY A C 1
ATOM 594 O O . GLY A 1 74 ? -0.492 2.768 12.108 1.00 88.88 74 GLY A O 1
ATOM 595 N N . GLU A 1 75 ? -0.708 0.585 12.539 1.00 91.62 75 GLU A N 1
ATOM 596 C CA . GLU A 1 75 ? 0.699 0.385 12.886 1.00 91.62 75 GLU A CA 1
ATOM 597 C C . GLU A 1 75 ? 1.566 0.247 11.628 1.00 91.62 75 GLU A C 1
ATOM 599 O O . GLU A 1 75 ? 1.122 -0.217 10.573 1.00 91.62 75 GLU A O 1
ATOM 604 N N . LEU A 1 76 ? 2.839 0.635 11.724 1.00 90.44 76 LEU A N 1
ATOM 605 C CA . LEU A 1 76 ? 3.802 0.395 10.652 1.00 90.44 76 LEU A CA 1
ATOM 606 C C . LEU A 1 76 ? 4.179 -1.088 10.617 1.00 90.44 76 LEU A C 1
ATOM 608 O O . LEU A 1 76 ? 4.556 -1.674 11.631 1.00 90.44 76 LEU A O 1
ATOM 612 N N . TYR A 1 77 ? 4.132 -1.685 9.429 1.00 90.31 77 TYR A N 1
ATOM 613 C CA . TYR A 1 77 ? 4.476 -3.090 9.262 1.00 90.31 77 TYR A CA 1
ATOM 614 C C . TYR A 1 77 ? 5.941 -3.380 9.630 1.00 90.31 77 TYR A C 1
ATOM 616 O O . TYR A 1 77 ? 6.873 -2.729 9.153 1.00 90.31 77 TYR A O 1
ATOM 624 N N . PHE A 1 78 ? 6.164 -4.438 10.409 1.00 86.94 78 PHE A N 1
ATOM 625 C CA . PHE A 1 78 ? 7.483 -5.017 10.652 1.00 86.94 78 PHE A CA 1
ATOM 626 C C . PHE A 1 78 ? 7.458 -6.536 10.460 1.00 86.94 78 PHE A C 1
ATOM 628 O O . PHE A 1 78 ? 6.412 -7.184 10.491 1.00 86.94 78 PHE A O 1
ATOM 635 N N . LYS A 1 79 ? 8.638 -7.125 10.223 1.00 80.25 79 LYS A N 1
ATOM 636 C CA . LYS A 1 79 ? 8.767 -8.566 9.972 1.00 80.25 79 LYS A CA 1
ATOM 637 C C . LYS A 1 79 ? 8.296 -9.342 11.207 1.00 80.25 79 LYS A C 1
ATOM 639 O O . LYS A 1 79 ? 8.887 -9.189 12.269 1.00 80.25 79 LYS A O 1
ATOM 644 N N . GLY A 1 80 ? 7.275 -10.179 11.041 1.00 82.25 80 GLY A N 1
ATOM 645 C CA . GLY A 1 80 ? 6.654 -10.948 12.126 1.00 82.25 80 GLY A CA 1
ATOM 646 C C . GLY A 1 80 ? 5.166 -10.646 12.295 1.00 82.25 80 GLY A C 1
ATOM 647 O O . GLY A 1 80 ? 4.438 -11.495 12.798 1.00 82.25 80 GLY A O 1
ATOM 648 N N . LEU A 1 81 ? 4.698 -9.495 11.804 1.00 85.31 81 LEU A N 1
ATOM 649 C CA . LEU A 1 81 ? 3.269 -9.233 11.679 1.00 85.31 81 LEU A CA 1
ATOM 650 C C . LEU A 1 81 ? 2.686 -9.994 10.489 1.00 85.31 81 LEU A C 1
ATOM 652 O O . LEU A 1 81 ? 3.344 -10.163 9.459 1.00 85.31 81 LEU A O 1
ATOM 656 N N . LYS A 1 82 ? 1.440 -10.452 10.630 1.00 85.38 82 LYS A N 1
ATOM 657 C CA . LYS A 1 82 ? 0.710 -11.078 9.528 1.00 85.38 82 LYS A CA 1
ATOM 658 C C . LYS A 1 82 ? 0.354 -9.990 8.505 1.00 85.38 82 LYS A C 1
ATOM 660 O O . LYS A 1 82 ? -0.318 -9.034 8.884 1.00 85.38 82 LYS A O 1
ATOM 665 N N . PRO A 1 83 ? 0.788 -10.107 7.239 1.00 83.75 83 PRO A N 1
ATOM 666 C CA . PRO A 1 83 ? 0.383 -9.162 6.212 1.00 83.75 83 PRO A CA 1
ATOM 667 C C . PRO A 1 83 ? -1.118 -9.291 5.928 1.00 83.75 83 PRO A C 1
ATOM 669 O O . PRO A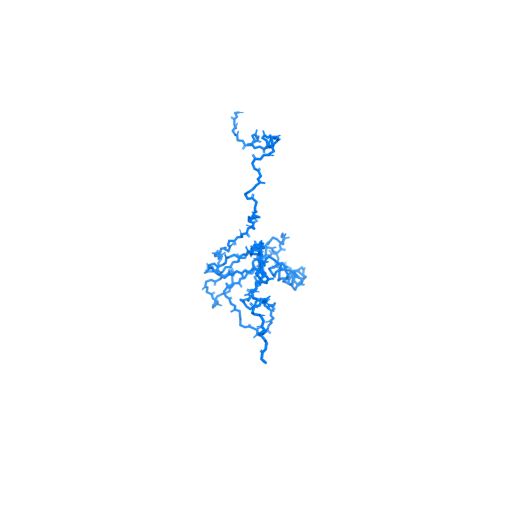 1 83 ? -1.674 -10.393 5.912 1.00 83.75 83 PRO A O 1
ATOM 672 N N . GLU A 1 84 ? -1.756 -8.148 5.708 1.00 90.19 84 GLU A N 1
ATOM 673 C CA . GLU A 1 84 ? -3.141 -8.046 5.255 1.00 90.19 84 GLU A CA 1
ATOM 674 C C . GLU A 1 84 ? -3.196 -7.880 3.732 1.00 90.19 84 GLU A C 1
ATOM 676 O O . GLU A 1 84 ? -2.172 -7.894 3.055 1.00 90.19 84 GLU A O 1
ATOM 681 N N . ILE A 1 85 ? -4.396 -7.705 3.178 1.00 92.44 85 ILE A N 1
ATOM 682 C CA . ILE A 1 85 ? -4.589 -7.520 1.735 1.00 92.44 85 ILE A CA 1
ATOM 683 C C . ILE A 1 85 ? -4.231 -6.112 1.240 1.00 92.44 85 ILE A C 1
ATOM 685 O O . ILE A 1 85 ? -4.219 -5.895 0.034 1.00 92.44 85 ILE A O 1
ATOM 689 N N . TYR A 1 86 ? -3.946 -5.152 2.121 1.00 93.94 86 TYR A N 1
ATOM 690 C CA . TYR A 1 86 ? -3.726 -3.748 1.762 1.00 93.94 86 TYR A CA 1
ATOM 691 C C . TYR A 1 86 ? -2.239 -3.438 1.617 1.00 93.94 86 TYR A C 1
ATOM 693 O O . TYR A 1 86 ? -1.435 -3.774 2.485 1.00 93.94 86 TYR A O 1
ATOM 701 N N . TYR A 1 87 ? -1.861 -2.776 0.525 1.00 93.88 87 TYR A N 1
ATOM 702 C CA . TYR A 1 87 ? -0.464 -2.472 0.234 1.00 93.88 87 TYR A CA 1
ATOM 703 C C . TYR A 1 87 ? -0.295 -1.085 -0.366 1.00 93.88 87 TYR A C 1
ATOM 705 O O . TYR A 1 87 ? -1.123 -0.602 -1.137 1.00 93.88 87 TYR A O 1
ATOM 713 N N . VAL A 1 88 ? 0.866 -0.495 -0.104 1.00 93.62 88 VAL A N 1
ATOM 714 C CA . VAL A 1 88 ? 1.417 0.571 -0.933 1.00 93.62 88 VAL A CA 1
ATOM 715 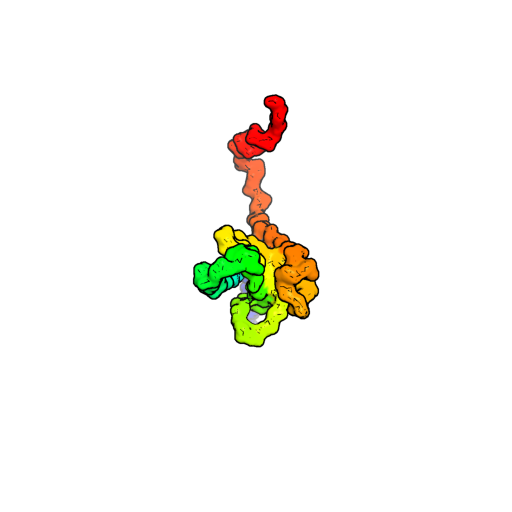C C . VAL A 1 88 ? 2.244 -0.063 -2.049 1.00 93.62 88 VAL A C 1
ATOM 717 O O . VAL A 1 88 ? 3.216 -0.775 -1.788 1.00 93.62 88 VAL A O 1
ATOM 720 N N . ARG A 1 89 ? 1.881 0.230 -3.298 1.00 91.81 89 ARG A N 1
ATOM 721 C CA . ARG A 1 89 ? 2.653 -0.081 -4.504 1.00 91.81 89 ARG A CA 1
ATOM 722 C C . ARG A 1 89 ? 3.476 1.139 -4.904 1.00 91.81 89 ARG A C 1
ATOM 724 O O . ARG A 1 89 ? 2.905 2.161 -5.262 1.00 91.81 89 ARG A O 1
ATOM 731 N N . ILE A 1 90 ? 4.801 1.029 -4.885 1.00 89.25 90 ILE A N 1
ATOM 732 C CA . ILE A 1 90 ? 5.737 2.129 -5.157 1.00 89.25 90 ILE A CA 1
ATOM 733 C C . ILE A 1 90 ? 6.534 1.817 -6.422 1.00 89.25 90 ILE A C 1
ATOM 735 O O . ILE A 1 90 ? 7.243 0.816 -6.479 1.00 89.25 90 ILE A O 1
ATOM 739 N N . GLU A 1 91 ? 6.460 2.678 -7.434 1.00 85.31 91 GLU A N 1
ATOM 740 C CA . GLU A 1 91 ? 7.325 2.618 -8.613 1.00 85.31 91 GLU A CA 1
ATOM 741 C C . GLU A 1 91 ? 8.754 2.981 -8.212 1.00 85.31 91 GLU A C 1
ATOM 743 O O . GLU A 1 91 ? 9.031 4.104 -7.789 1.00 85.31 91 GLU A O 1
ATOM 748 N N . ARG A 1 92 ? 9.684 2.036 -8.346 1.00 78.81 92 ARG A N 1
ATOM 749 C CA . ARG A 1 92 ? 11.039 2.170 -7.794 1.00 78.81 92 ARG A CA 1
ATOM 750 C C . ARG A 1 92 ? 11.818 3.351 -8.393 1.00 78.81 92 ARG A C 1
ATOM 752 O O . ARG A 1 92 ? 12.475 4.081 -7.653 1.00 78.81 92 ARG A O 1
ATOM 759 N N . ALA A 1 93 ? 11.696 3.568 -9.705 1.00 74.38 93 ALA A N 1
ATOM 760 C CA . ALA A 1 93 ? 12.411 4.623 -10.427 1.00 74.38 93 ALA A CA 1
ATOM 761 C C . ALA A 1 93 ? 11.862 6.030 -10.134 1.00 74.38 93 ALA A C 1
ATOM 763 O O . ALA A 1 93 ? 12.623 6.951 -9.844 1.00 74.38 93 ALA A O 1
ATOM 764 N N . LYS A 1 94 ? 10.533 6.195 -10.185 1.00 78.88 94 LYS A N 1
ATOM 765 C CA . LYS A 1 94 ? 9.874 7.506 -10.036 1.00 78.88 94 LYS A CA 1
ATOM 766 C C . LYS A 1 94 ? 9.496 7.846 -8.601 1.00 78.88 94 LYS A C 1
ATOM 768 O O . LYS A 1 94 ? 9.172 8.993 -8.320 1.00 78.88 94 LYS A O 1
ATOM 773 N N . ARG A 1 95 ? 9.496 6.854 -7.704 1.00 79.94 95 ARG A N 1
ATOM 774 C CA . ARG A 1 95 ? 8.956 6.944 -6.336 1.00 79.94 95 ARG A CA 1
ATOM 775 C C . ARG A 1 95 ? 7.480 7.357 -6.289 1.00 79.94 95 ARG A C 1
ATOM 777 O O . ARG A 1 95 ? 6.990 7.756 -5.237 1.00 79.94 95 ARG A O 1
ATOM 784 N N . ALA A 1 96 ? 6.775 7.242 -7.414 1.00 85.25 96 ALA A N 1
ATOM 785 C CA . ALA A 1 96 ? 5.329 7.373 -7.463 1.00 85.25 96 ALA A CA 1
ATOM 786 C C . ALA A 1 96 ? 4.709 6.191 -6.715 1.00 85.25 96 ALA A C 1
ATOM 788 O O . ALA A 1 96 ? 5.216 5.072 -6.817 1.00 85.25 96 ALA A O 1
ATOM 789 N N . PHE A 1 97 ? 3.635 6.420 -5.966 1.00 91.81 97 PHE A N 1
ATOM 790 C CA . PHE A 1 97 ? 2.990 5.368 -5.193 1.00 91.81 97 PHE A CA 1
ATOM 791 C C . PHE A 1 97 ? 1.481 5.360 -5.396 1.00 91.81 97 PHE A C 1
ATOM 793 O O . PHE A 1 97 ? 0.881 6.360 -5.781 1.00 91.81 97 PHE A O 1
ATOM 800 N N . GLN A 1 98 ? 0.887 4.201 -5.143 1.00 93.38 98 GLN A N 1
ATOM 801 C CA . GLN A 1 98 ? -0.547 3.954 -5.168 1.00 93.38 98 GLN A CA 1
ATOM 802 C C . GLN A 1 98 ? -0.903 3.017 -4.018 1.00 93.38 98 GLN A C 1
ATOM 804 O O . GLN A 1 98 ? -0.075 2.196 -3.617 1.00 93.38 98 GLN A O 1
ATOM 809 N N . VAL A 1 99 ? -2.129 3.107 -3.514 1.00 94.56 99 VAL A N 1
ATOM 810 C CA . VAL A 1 99 ? -2.658 2.152 -2.535 1.00 94.56 99 VAL A CA 1
ATOM 811 C C . VAL A 1 99 ? -3.498 1.120 -3.278 1.00 94.56 99 VAL A C 1
ATOM 813 O O . VAL A 1 99 ? -4.301 1.474 -4.142 1.00 94.56 99 VAL A O 1
ATOM 816 N N . VAL A 1 100 ? -3.252 -0.159 -3.004 1.00 94.12 100 VAL A N 1
ATOM 817 C CA . VAL A 1 100 ? -3.837 -1.288 -3.733 1.00 94.12 100 VAL A CA 1
ATOM 818 C C . VAL A 1 100 ? -4.282 -2.392 -2.782 1.00 94.12 100 VAL A C 1
ATOM 820 O O . VAL A 1 100 ? -3.752 -2.520 -1.677 1.00 94.12 100 VAL A O 1
ATOM 823 N N . MET A 1 101 ? -5.205 -3.235 -3.245 1.00 93.19 101 MET A N 1
ATOM 824 C CA . MET A 1 101 ? -5.581 -4.473 -2.559 1.00 93.19 101 MET A CA 1
ATOM 825 C C . MET A 1 101 ? -5.072 -5.698 -3.326 1.00 93.19 101 MET A C 1
ATOM 827 O O . MET A 1 101 ? -5.387 -5.886 -4.500 1.00 93.19 101 MET A O 1
ATOM 831 N N . ILE A 1 102 ? -4.303 -6.558 -2.664 1.00 89.69 102 ILE A N 1
ATOM 832 C CA . ILE A 1 102 ? -3.834 -7.840 -3.195 1.00 89.69 102 ILE A CA 1
ATOM 833 C C . ILE A 1 102 ? -4.902 -8.901 -2.924 1.00 89.69 102 ILE A C 1
ATOM 835 O O . ILE A 1 102 ? -5.253 -9.164 -1.777 1.00 89.69 102 ILE A O 1
ATOM 839 N N . LYS A 1 103 ? -5.433 -9.515 -3.987 1.00 81.62 103 LYS A N 1
ATOM 840 C CA . LYS A 1 103 ? -6.550 -10.471 -3.885 1.00 81.62 103 LYS A CA 1
ATOM 841 C C . LYS A 1 103 ? -6.130 -11.830 -3.336 1.00 81.62 103 LYS A C 1
ATOM 843 O O . LYS A 1 103 ? -6.925 -12.475 -2.662 1.00 81.62 103 LYS A O 1
ATOM 848 N N . ASN A 1 104 ? -4.916 -12.274 -3.655 1.00 83.44 104 ASN A N 1
ATOM 849 C CA . ASN A 1 104 ? -4.407 -13.566 -3.224 1.00 83.44 104 ASN A CA 1
ATOM 850 C C . ASN A 1 104 ? -3.030 -13.398 -2.572 1.00 83.44 104 ASN A C 1
ATOM 852 O O . ASN A 1 104 ? -2.051 -13.101 -3.257 1.00 83.44 104 ASN A O 1
ATOM 856 N N . LEU A 1 105 ? -2.987 -13.578 -1.249 1.00 83.69 105 LEU A N 1
ATOM 857 C CA . LEU A 1 105 ? -1.776 -13.455 -0.432 1.00 83.69 105 LEU A CA 1
ATOM 858 C C . LEU A 1 105 ? -0.840 -14.667 -0.550 1.00 83.69 105 LEU A C 1
ATOM 860 O O . LEU A 1 105 ? 0.325 -14.554 -0.176 1.00 83.69 105 LEU A O 1
ATOM 864 N N . ASP A 1 106 ? -1.316 -15.793 -1.092 1.00 83.38 106 ASP A N 1
ATOM 865 C CA . ASP A 1 106 ? -0.498 -16.995 -1.316 1.00 83.38 106 ASP A CA 1
ATOM 866 C C . ASP A 1 106 ? 0.448 -16.832 -2.512 1.00 83.38 106 ASP A C 1
ATOM 868 O O . ASP A 1 106 ? 1.389 -17.607 -2.689 1.00 83.38 106 ASP A O 1
ATOM 872 N N . HIS A 1 107 ? 0.220 -15.804 -3.333 1.00 77.25 107 HIS A N 1
ATOM 873 C CA . HIS A 1 107 ? 1.075 -15.471 -4.456 1.00 77.25 107 HIS A CA 1
ATOM 874 C C . HIS A 1 107 ? 1.727 -14.100 -4.276 1.00 77.25 107 HIS A C 1
ATOM 876 O O . HIS A 1 107 ? 1.113 -13.172 -3.744 1.00 77.25 107 HIS A O 1
ATOM 882 N N . PRO A 1 108 ? 2.963 -13.923 -4.766 1.00 72.06 108 PRO A N 1
ATOM 883 C CA . PRO A 1 108 ? 3.646 -12.654 -4.624 1.00 72.06 108 PRO A CA 1
ATOM 884 C C . PRO A 1 108 ? 2.978 -11.562 -5.493 1.00 72.06 108 PRO A C 1
ATOM 886 O O . PRO A 1 108 ? 2.274 -11.872 -6.463 1.00 72.06 108 PRO A O 1
ATOM 889 N N . PRO A 1 109 ? 3.147 -10.272 -5.149 1.00 66.81 109 PRO A N 1
ATOM 890 C CA . PRO A 1 109 ? 2.447 -9.157 -5.803 1.00 66.81 109 PRO A CA 1
ATOM 891 C C . PRO A 1 109 ? 2.777 -8.936 -7.290 1.00 66.81 109 PRO A C 1
ATOM 893 O O . PRO A 1 109 ? 2.102 -8.175 -7.976 1.00 66.81 109 PRO A O 1
ATOM 896 N N . ASP A 1 110 ? 3.840 -9.558 -7.782 1.00 65.50 110 ASP A N 1
ATOM 897 C CA . ASP A 1 110 ? 4.398 -9.454 -9.131 1.00 65.50 110 ASP A CA 1
ATOM 898 C C . ASP A 1 110 ? 4.047 -10.649 -10.037 1.00 65.50 110 ASP A C 1
ATOM 900 O O . ASP A 1 110 ? 4.389 -10.649 -11.220 1.00 65.50 110 ASP A O 1
ATOM 904 N N . CYS A 1 111 ? 3.324 -11.651 -9.527 1.00 71.69 111 CYS A N 1
ATOM 905 C CA . CYS A 1 111 ? 2.837 -12.758 -10.349 1.00 71.69 111 CYS A CA 1
ATOM 906 C C . CYS A 1 111 ? 1.622 -12.359 -11.207 1.00 71.69 111 CYS A C 1
ATOM 908 O O . CYS A 1 111 ? 0.918 -11.393 -10.913 1.00 71.69 111 CYS A O 1
ATOM 910 N N . SER A 1 112 ? 1.309 -13.154 -12.235 1.00 71.00 112 SER A N 1
ATOM 911 C CA . SER A 1 112 ? 0.175 -12.918 -13.148 1.00 71.00 112 SER A CA 1
ATOM 912 C C . SER A 1 112 ? -1.169 -12.715 -12.436 1.00 71.00 112 SER A C 1
ATOM 914 O O . SER A 1 112 ? -1.979 -11.905 -12.882 1.00 71.00 112 SER A O 1
ATOM 916 N N . VAL A 1 113 ? -1.384 -13.397 -11.308 1.00 72.69 113 VAL A N 1
ATOM 917 C CA . VAL A 1 113 ? -2.612 -13.312 -10.499 1.00 72.69 113 VAL A CA 1
ATOM 918 C C . VAL A 1 113 ? -2.754 -11.945 -9.812 1.00 72.69 113 VAL A C 1
ATOM 920 O O . VAL A 1 113 ? -3.870 -11.460 -9.637 1.00 72.69 113 VAL A O 1
ATOM 923 N N . ASN A 1 114 ? -1.634 -11.297 -9.475 1.00 77.38 114 ASN A N 1
ATOM 924 C CA . ASN A 1 114 ? -1.585 -10.025 -8.749 1.00 77.38 114 ASN A CA 1
ATOM 925 C C . ASN A 1 114 ? -1.037 -8.853 -9.587 1.00 77.38 114 ASN A C 1
ATOM 927 O O . ASN A 1 114 ? -0.925 -7.749 -9.067 1.00 77.38 114 ASN A O 1
ATOM 931 N N . ALA A 1 115 ? -0.739 -9.052 -10.878 1.00 72.94 115 ALA A N 1
ATOM 932 C CA . ALA A 1 115 ? -0.073 -8.063 -11.734 1.00 72.94 115 ALA A CA 1
ATOM 933 C C . ALA A 1 115 ? -0.833 -6.727 -11.862 1.00 72.94 115 ALA A C 1
ATOM 935 O O . ALA A 1 115 ? -0.216 -5.673 -12.024 1.00 72.94 115 ALA A O 1
ATOM 936 N N . ASN A 1 116 ? -2.165 -6.763 -11.750 1.00 81.44 116 ASN A N 1
ATOM 937 C CA . ASN A 1 116 ? -3.044 -5.594 -11.802 1.00 81.44 116 ASN A CA 1
ATOM 938 C C . ASN A 1 116 ? -3.984 -5.578 -10.588 1.00 81.44 116 ASN A C 1
ATOM 940 O O . ASN A 1 116 ? -5.170 -5.897 -10.718 1.00 81.44 116 ASN A O 1
ATOM 944 N N . PRO A 1 117 ? -3.467 -5.251 -9.394 1.00 86.94 117 PRO A N 1
ATOM 945 C CA . PRO A 1 117 ? -4.288 -5.228 -8.203 1.00 86.94 117 PRO A CA 1
ATOM 946 C C . PRO A 1 117 ? -5.253 -4.029 -8.255 1.00 86.94 117 PRO A C 1
ATOM 948 O O . PRO A 1 117 ? -4.881 -2.968 -8.772 1.00 86.94 117 PRO A O 1
ATOM 951 N N . PRO A 1 118 ? -6.489 -4.177 -7.747 1.00 90.38 118 PRO A N 1
ATOM 952 C CA . PRO A 1 118 ? -7.432 -3.070 -7.620 1.00 90.38 118 PRO A CA 1
ATOM 953 C C . PRO A 1 118 ? -6.829 -1.922 -6.807 1.00 90.38 118 PRO A C 1
ATOM 955 O O . PRO A 1 118 ? -6.182 -2.145 -5.781 1.00 90.38 118 PRO A O 1
ATOM 958 N N . LEU A 1 119 ? -7.046 -0.701 -7.293 1.00 93.31 119 LEU A N 1
ATOM 959 C CA . LEU A 1 119 ? -6.636 0.537 -6.639 1.00 93.31 119 LEU A CA 1
ATOM 960 C C . LEU A 1 119 ? -7.662 0.918 -5.572 1.00 93.31 119 LEU A C 1
ATOM 962 O O . LEU A 1 119 ? -8.852 0.675 -5.751 1.00 93.31 119 LEU A O 1
ATOM 966 N N . CYS A 1 120 ? -7.185 1.514 -4.486 1.00 93.31 120 CYS A N 1
ATOM 967 C CA . CYS A 1 120 ? -8.045 2.180 -3.518 1.00 93.31 120 CYS A CA 1
ATOM 968 C C . CYS A 1 120 ? -8.346 3.607 -3.976 1.00 93.31 120 CYS A C 1
ATOM 970 O O . CYS A 1 120 ? -7.499 4.254 -4.602 1.00 93.31 120 CYS A O 1
ATOM 972 N N . ASP A 1 121 ? -9.528 4.100 -3.627 1.00 92.81 121 ASP A N 1
ATOM 973 C CA . ASP A 1 121 ? -9.971 5.435 -4.003 1.00 92.81 121 ASP A CA 1
ATOM 974 C C . ASP A 1 121 ? -9.315 6.478 -3.102 1.00 92.81 121 ASP A C 1
ATOM 976 O O . ASP A 1 121 ? -9.292 6.339 -1.879 1.00 92.81 121 ASP A O 1
ATOM 980 N N . PHE A 1 122 ? -8.770 7.534 -3.701 1.00 91.12 122 PHE A N 1
ATOM 981 C CA 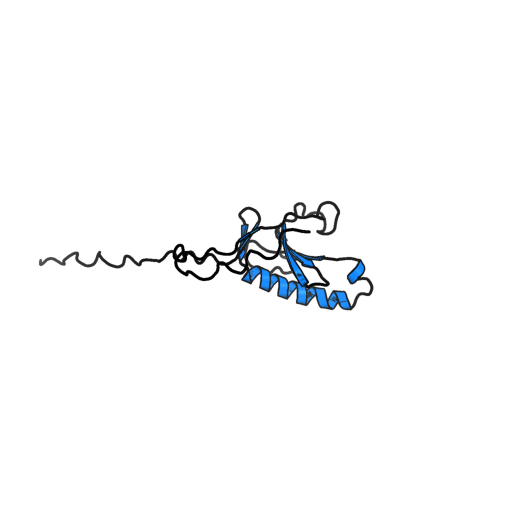. PHE A 1 122 ? -8.286 8.684 -2.947 1.00 91.12 122 PHE A CA 1
ATOM 982 C C . PHE A 1 122 ? -9.425 9.686 -2.786 1.00 91.12 122 PHE A C 1
ATOM 984 O O . PHE A 1 122 ? -9.933 10.223 -3.769 1.00 91.12 122 PHE A O 1
ATOM 991 N N . ILE A 1 123 ? -9.825 9.918 -1.541 1.00 88.00 123 ILE A N 1
ATOM 992 C CA . ILE A 1 123 ? -10.885 10.851 -1.181 1.00 88.00 123 ILE A CA 1
ATOM 993 C C . ILE A 1 123 ? -10.209 12.108 -0.647 1.00 88.00 123 ILE A C 1
ATOM 995 O O . ILE A 1 123 ? -9.754 12.140 0.498 1.00 88.00 123 ILE A O 1
ATOM 999 N N . GLU A 1 124 ? -10.133 13.138 -1.487 1.00 80.50 124 GLU A N 1
ATOM 1000 C CA . GLU A 1 124 ? -9.847 14.495 -1.025 1.00 80.50 124 GLU A CA 1
ATOM 1001 C C . GLU A 1 124 ? -11.052 14.978 -0.225 1.00 80.50 124 GLU A C 1
ATOM 1003 O O . GLU A 1 124 ? -12.202 14.764 -0.610 1.00 80.50 124 GLU A O 1
ATOM 1008 N N . SER A 1 125 ? -10.812 15.575 0.935 1.00 66.56 125 SER A N 1
ATOM 1009 C CA . SER A 1 125 ? -11.912 16.128 1.696 1.00 66.56 125 SER A CA 1
ATOM 1010 C C . SER A 1 125 ? -12.495 17.340 0.995 1.00 66.56 125 SER A C 1
ATOM 1012 O O . SER A 1 125 ? -11.835 18.365 0.838 1.00 66.56 125 SER A O 1
ATOM 1014 N N . ASP A 1 126 ? -13.777 17.251 0.659 1.00 52.91 126 ASP A N 1
ATOM 1015 C CA . ASP A 1 126 ? -14.577 18.447 0.478 1.00 52.91 126 ASP A CA 1
ATOM 1016 C C . ASP A 1 126 ? -14.651 19.143 1.841 1.00 52.91 126 ASP A C 1
ATOM 1018 O O . ASP A 1 126 ? -15.272 18.654 2.791 1.00 52.91 126 ASP A O 1
ATOM 1022 N N . SER A 1 127 ? -13.965 20.281 1.956 1.00 43.88 127 SER A N 1
ATOM 1023 C CA . SER A 1 127 ? -14.224 21.246 3.022 1.00 43.88 127 SER A CA 1
ATOM 1024 C C . SER A 1 127 ? -15.741 21.458 3.130 1.00 43.88 127 SER A C 1
ATOM 1026 O O . SER A 1 127 ? -16.402 21.573 2.090 1.00 43.88 127 SER A O 1
ATOM 1028 N N . PRO A 1 128 ? -16.335 21.548 4.334 1.00 42.38 128 PRO A N 1
ATOM 1029 C CA . PRO A 1 128 ? -17.711 21.992 4.482 1.00 42.38 128 PRO A CA 1
ATOM 1030 C C . PRO A 1 128 ? -17.791 23.499 4.191 1.00 42.38 128 PRO A C 1
ATOM 1032 O O . PRO A 1 128 ? -18.056 24.305 5.071 1.00 42.38 128 PRO A O 1
ATOM 1035 N N . GLU A 1 129 ? -17.578 23.884 2.937 1.00 44.22 129 GLU A N 1
ATOM 1036 C CA . GLU A 1 129 ? -17.858 25.213 2.411 1.00 44.22 129 GLU A CA 1
ATOM 1037 C C . GLU A 1 129 ? -18.654 25.085 1.114 1.00 44.22 129 GLU A C 1
ATOM 1039 O O . GLU A 1 129 ? -18.279 25.530 0.030 1.00 44.22 129 GLU A O 1
ATOM 1044 N N . GLY A 1 130 ? -19.887 24.609 1.270 1.00 40.34 130 GLY A N 1
ATOM 1045 C CA . GLY A 1 130 ? -20.980 25.313 0.619 1.00 40.34 130 GLY A CA 1
ATOM 1046 C C . GLY A 1 130 ? -21.040 26.734 1.179 1.00 40.34 130 GLY A C 1
ATOM 1047 O O . GLY A 1 130 ? -21.870 26.978 2.035 1.00 40.34 130 GLY A O 1
ATOM 1048 N N . TRP A 1 131 ? -20.134 27.618 0.738 1.00 44.88 131 TRP A N 1
ATOM 1049 C CA . TRP A 1 131 ? -20.167 29.091 0.781 1.00 44.88 131 TRP A CA 1
ATOM 1050 C C . TRP A 1 131 ? -18.996 29.633 -0.059 1.00 44.88 131 TRP A C 1
ATOM 1052 O O . TRP A 1 131 ? -18.021 30.179 0.433 1.00 44.88 131 TRP A O 1
ATOM 1062 N N . GLY A 1 132 ? -19.102 29.477 -1.381 1.00 36.91 132 GLY A N 1
ATOM 1063 C CA . GLY A 1 132 ? -18.079 29.964 -2.312 1.00 36.91 132 GLY A CA 1
ATOM 1064 C C . GLY A 1 132 ? -18.577 30.277 -3.721 1.00 36.91 132 GLY A C 1
ATOM 1065 O O . GLY A 1 132 ? -17.776 30.395 -4.636 1.00 36.91 132 GLY A O 1
ATOM 1066 N N . SER A 1 133 ? -19.889 30.434 -3.940 1.00 45.41 133 SER A N 1
ATOM 1067 C CA . SER A 1 133 ? -20.440 30.923 -5.224 1.00 45.41 133 SER A CA 1
ATOM 1068 C C . SER A 1 133 ? -20.603 32.448 -5.281 1.00 45.41 133 SER A C 1
ATOM 1070 O O . SER A 1 133 ? -21.503 32.960 -5.943 1.00 45.41 133 SER A O 1
ATOM 1072 N N . ARG A 1 134 ? -19.726 33.211 -4.617 1.00 43.78 134 ARG A N 1
ATOM 1073 C CA . ARG A 1 134 ? -19.628 34.669 -4.810 1.00 43.78 134 ARG A CA 1
ATOM 1074 C C . ARG A 1 134 ? -18.182 35.154 -4.811 1.00 43.78 134 ARG A C 1
ATOM 1076 O O . ARG A 1 134 ? -17.781 35.925 -3.953 1.00 43.78 134 ARG A O 1
ATOM 1083 N N . ILE A 1 135 ? -17.425 34.757 -5.829 1.00 42.59 135 ILE A N 1
ATOM 1084 C CA . ILE A 1 135 ? -16.345 35.604 -6.346 1.00 42.59 135 ILE A CA 1
ATOM 1085 C C . ILE A 1 135 ? -16.535 35.699 -7.866 1.00 42.59 135 ILE A C 1
ATOM 1087 O O . ILE A 1 135 ? -16.321 34.709 -8.571 1.00 42.59 135 ILE A O 1
ATOM 1091 N N . PRO A 1 136 ? -16.970 36.849 -8.413 1.00 39.66 136 PRO A N 1
ATOM 1092 C CA . PRO A 1 136 ? -16.921 37.066 -9.850 1.00 39.66 136 PRO A CA 1
ATOM 1093 C C . PRO A 1 136 ? -15.447 37.250 -10.229 1.00 39.66 136 PRO A C 1
ATOM 1095 O O . PRO A 1 136 ? -14.861 38.282 -9.926 1.00 39.66 136 PRO A O 1
ATOM 1098 N N . GLY A 1 137 ? -14.813 36.245 -10.844 1.00 44.53 137 GLY A N 1
ATOM 1099 C CA . GLY A 1 137 ? -13.423 36.434 -11.283 1.00 44.53 137 GLY A CA 1
ATOM 1100 C C . GLY A 1 137 ? -12.614 35.234 -11.769 1.00 44.53 137 GLY A C 1
ATOM 1101 O O . GLY A 1 137 ? -11.590 35.452 -12.400 1.00 44.53 137 GLY A O 1
ATOM 1102 N N . LEU A 1 138 ? -13.034 33.981 -11.566 1.00 39.50 138 LEU A N 1
ATOM 1103 C CA . LEU A 1 138 ? -12.242 32.805 -11.990 1.00 39.50 138 LEU A CA 1
ATOM 1104 C C . LEU A 1 138 ? -12.877 32.020 -13.143 1.00 39.50 138 LEU A C 1
ATOM 1106 O O . LEU A 1 138 ? -12.842 30.795 -13.213 1.00 39.50 138 LEU A O 1
ATOM 1110 N N . ARG A 1 139 ? -13.430 32.756 -14.109 1.00 41.62 139 ARG A N 1
ATOM 1111 C CA . ARG A 1 139 ? -13.924 32.219 -15.382 1.00 41.62 139 ARG A CA 1
ATOM 1112 C C . ARG A 1 139 ? -12.897 32.442 -16.504 1.00 41.62 139 ARG A C 1
ATOM 1114 O O . ARG A 1 139 ? -13.277 32.912 -17.564 1.00 41.62 139 ARG A O 1
ATOM 1121 N N . GLN A 1 140 ? -11.606 32.168 -16.280 1.00 46.00 140 GLN A N 1
ATOM 1122 C CA . GLN A 1 140 ? -10.570 32.391 -17.311 1.00 46.00 140 GLN A CA 1
ATOM 1123 C C . GLN A 1 140 ? -9.462 31.324 -17.416 1.00 46.00 140 GLN A C 1
ATOM 1125 O O . GLN A 1 140 ? -8.478 31.557 -18.102 1.00 46.00 140 GLN A O 1
ATOM 1130 N N . LEU A 1 141 ? -9.594 30.128 -16.824 1.00 44.28 141 LEU A N 1
ATOM 1131 C CA . LEU A 1 141 ? -8.577 29.067 -17.021 1.00 44.28 141 LEU A CA 1
ATOM 1132 C C . LEU A 1 141 ? -9.141 27.674 -17.347 1.00 44.28 141 LEU A C 1
ATOM 1134 O O . LEU A 1 141 ? -8.472 26.665 -17.160 1.00 44.28 141 LEU A O 1
ATOM 1138 N N . LYS A 1 142 ? -10.363 27.600 -17.892 1.00 41.81 142 LYS A N 1
ATOM 1139 C CA . LYS A 1 142 ? -10.956 26.337 -18.387 1.00 41.81 142 LYS A CA 1
ATOM 1140 C C . LYS A 1 142 ? -11.286 26.317 -19.885 1.00 41.81 142 LYS A C 1
ATOM 1142 O O . LYS A 1 142 ? -11.997 25.429 -20.338 1.00 41.81 142 LYS A O 1
ATOM 1147 N N . LYS A 1 143 ? -10.766 27.262 -20.674 1.00 45.47 143 LYS A N 1
ATOM 1148 C CA . LYS A 1 143 ? -10.978 27.306 -22.132 1.00 45.47 143 LYS A CA 1
ATOM 1149 C C . LYS A 1 143 ? -9.683 27.515 -22.914 1.00 45.47 143 LYS A C 1
ATOM 1151 O O . LYS A 1 143 ? -9.592 28.440 -23.706 1.00 45.47 143 LYS A O 1
ATOM 1156 N N . THR A 1 144 ? -8.702 26.637 -22.737 1.00 46.03 144 THR A N 1
ATOM 1157 C CA . THR A 1 144 ? -7.629 26.537 -23.740 1.00 46.03 144 THR A CA 1
ATOM 1158 C C . THR A 1 144 ? -6.971 25.168 -23.740 1.00 46.03 144 THR A C 1
ATOM 1160 O O . THR A 1 144 ? -5.766 25.080 -23.675 1.00 46.03 144 THR A O 1
ATOM 1163 N N . PHE A 1 145 ? -7.742 24.082 -23.783 1.00 48.06 145 PHE A N 1
ATOM 1164 C CA . PHE A 1 145 ? -7.239 22.794 -24.289 1.00 48.06 145 PHE A CA 1
ATOM 1165 C C . PHE A 1 145 ? -8.430 21.915 -24.679 1.00 48.06 145 PHE A C 1
ATOM 1167 O O . PHE A 1 145 ? -8.779 20.951 -24.012 1.00 48.06 145 PHE A O 1
ATOM 1174 N N . THR A 1 146 ? -9.118 22.313 -25.746 1.00 43.06 146 THR A N 1
ATOM 1175 C CA . THR A 1 146 ? -9.977 21.440 -26.558 1.00 43.06 146 THR A CA 1
ATOM 1176 C C . THR A 1 146 ? -10.022 22.017 -27.971 1.00 43.06 146 THR A C 1
ATOM 1178 O O . THR A 1 146 ? -10.393 23.173 -28.144 1.00 43.06 146 THR A O 1
ATOM 1181 N N . GLY A 1 147 ? -9.668 21.197 -28.963 1.00 35.84 147 GLY A N 1
ATOM 1182 C CA . GLY A 1 147 ? -10.182 21.334 -30.329 1.00 35.84 147 GLY A CA 1
ATOM 1183 C C . GLY A 1 147 ? -9.316 22.084 -31.342 1.00 35.84 147 GLY A C 1
ATOM 1184 O O . GLY A 1 147 ? -9.500 23.273 -31.554 1.00 35.84 147 GLY A O 1
ATOM 1185 N N . THR A 1 148 ? -8.419 21.334 -31.985 1.00 39.12 148 THR A N 1
ATOM 1186 C CA . THR A 1 148 ? -8.253 21.205 -33.452 1.00 39.12 148 THR A CA 1
ATOM 1187 C C . THR A 1 148 ? -8.749 22.322 -34.383 1.00 39.12 148 THR A C 1
ATOM 1189 O O . THR A 1 148 ? -9.954 22.555 -34.487 1.00 39.12 148 THR A O 1
ATOM 1192 N N . SER A 1 149 ? -7.842 22.819 -35.230 1.00 39.97 149 SER A N 1
ATOM 1193 C CA . SER A 1 149 ? -7.941 22.792 -36.705 1.00 39.97 149 SER A CA 1
ATOM 1194 C C . SER A 1 149 ? -6.544 22.906 -37.307 1.00 39.97 149 SER A C 1
ATOM 1196 O O . SER A 1 149 ? -5.747 23.686 -36.743 1.00 39.97 149 SER A O 1
#

Secondary structure (DSSP, 8-state):
--------SSS-------------EEEETTEEEEHHHHHHHHHHHHHHHHHHHHTSTTHHHH-SEEEEE--TT-PPP-BTBPP-SEEEEEETTT--EEEEE-S-TTS-TTSTTTSSPPBPEEE----S-------TT--SSSSSS----

Organism: NCBI:txid62690

Sequence (149 aa):
MIFLDYALIIVTLILCPKVSASYPLYDCNGVKFTQDYVLETVKLAVRKFVPQAREHPLADNNAKYIYYPLLTSGELYFKGLKPEIYYVRIERAKRAFQVVMIKNLDHPPDCSVNANPPLCDFIESDSPEGWGSRIPGLRQLKKTFTGTS

Radius of gyration: 24.53 Å; chains: 1; bounding box: 60×54×92 Å

Foldseek 3Di:
DDDDDPPDPDPPPPPPVPPCPVAWWWADPNQTDHPVLVVVLLVVQCVPPLVVLVVDPCSVPPDQWDKAADDSVSDHDDPPDDGDQWIWIAGNPPRDIFIFGAPDPVDDCVDPSNVPTDTTDTDHDDRPPPPPPPDPDPPPDPPDPDDDD

pLDDT: mean 70.87, std 20.21, range [35.84, 94.56]